Protein AF-A0A1H6KVT1-F1 (afdb_monomer_lite)

Foldseek 3Di:
DDDDDDDDDDDDQAADEPVRVVVLVVDCVQFVWDQPDKDWDWDADPVGIDIDIDTDTDGDDDPDDDFDDQAQLPTSYNVVSVVRPPNVDGRDDPPPPPPPPPDDDD

pLDDT: mean 79.32, std 14.45, range [39.56, 96.31]

Organism: NCBI:txid235205

Secondary structure (DSSP, 8-state):
-------PPPPPPPPB-HHHHHHHTT-HHHHT-EEEEEEEEEEEETTEEEEEEEEEEE----S------SSTT--SBHHHHTT-TTTTSPP---------------

Sequence (106 aa):
MVFFLVSTSAVNAKTFSAGNLANSATSDDCLDYCVDGVCFWLVCGFWGCVVKTTPHINHNLPDFVISSYNEPGKNSFSEAQSLDVMKNIQGGHLTTNSKSKRANSG

Radius of gyration: 25.76 Å; chains: 1; bounding box: 77×47×54 Å

Structure (mmCIF, N/CA/C/O backbone):
data_AF-A0A1H6KVT1-F1
#
_entry.id   AF-A0A1H6KVT1-F1
#
loop_
_atom_site.group_PDB
_atom_site.id
_atom_site.type_symbol
_atom_site.label_atom_id
_atom_site.label_alt_id
_atom_site.label_comp_id
_atom_site.label_asym_id
_atom_site.label_entity_id
_atom_site.label_seq_id
_atom_site.pdbx_PDB_ins_code
_atom_site.Cartn_x
_atom_site.Cartn_y
_atom_site.Cartn_z
_atom_site.occupancy
_atom_site.B_iso_or_equiv
_atom_site.auth_seq_id
_atom_site.auth_comp_id
_atom_site.auth_asym_id
_atom_site.auth_atom_id
_atom_site.pdbx_PDB_model_num
ATOM 1 N N . MET A 1 1 ? -42.297 -24.868 -9.932 1.00 57.97 1 MET A N 1
ATOM 2 C CA . MET A 1 1 ? -41.774 -23.621 -9.333 1.00 57.97 1 MET A CA 1
ATOM 3 C C . MET A 1 1 ? -40.929 -24.006 -8.134 1.00 57.97 1 MET A C 1
ATOM 5 O O . MET A 1 1 ? -41.474 -24.576 -7.200 1.00 57.97 1 MET A O 1
ATOM 9 N N . VAL A 1 2 ? -39.615 -23.788 -8.190 1.00 62.62 2 VAL A N 1
ATOM 10 C CA . VAL A 1 2 ? -38.712 -24.030 -7.054 1.00 62.62 2 VAL A CA 1
ATOM 11 C C . VAL A 1 2 ? -38.540 -22.695 -6.335 1.00 62.62 2 VAL A C 1
ATOM 13 O O . VAL A 1 2 ? -38.003 -21.757 -6.917 1.00 62.62 2 VAL A O 1
ATOM 16 N N . PHE A 1 3 ? -39.058 -22.585 -5.113 1.00 66.31 3 PHE A N 1
ATOM 17 C CA . PHE A 1 3 ? -38.834 -21.423 -4.254 1.00 66.31 3 PHE A CA 1
ATOM 18 C C . PHE A 1 3 ? -37.540 -21.646 -3.465 1.00 66.31 3 PHE A C 1
ATOM 20 O O . PHE A 1 3 ? -37.486 -22.521 -2.604 1.00 66.31 3 PHE A O 1
ATOM 27 N N . PHE A 1 4 ? -36.497 -20.869 -3.764 1.00 70.94 4 PHE A N 1
ATOM 28 C CA . PHE A 1 4 ? -35.300 -20.801 -2.927 1.00 70.94 4 PHE A CA 1
ATOM 29 C C . PHE A 1 4 ? -35.582 -19.882 -1.734 1.00 70.94 4 PHE A C 1
ATOM 31 O O . PHE A 1 4 ? -35.845 -18.693 -1.907 1.00 70.94 4 PHE A O 1
ATOM 38 N N . LEU A 1 5 ? -35.549 -20.438 -0.522 1.00 76.00 5 LEU A N 1
ATOM 39 C CA . LEU A 1 5 ? -35.598 -19.666 0.718 1.00 76.00 5 LEU A CA 1
ATOM 40 C C . LEU A 1 5 ? -34.192 -19.121 1.003 1.00 76.00 5 LEU A C 1
ATOM 42 O O . LEU A 1 5 ? -33.273 -19.891 1.276 1.00 76.00 5 LEU A O 1
ATOM 46 N N . VAL A 1 6 ? -34.021 -17.801 0.922 1.00 76.75 6 VAL A N 1
ATOM 47 C CA . VAL A 1 6 ? -32.780 -17.120 1.317 1.00 76.75 6 VAL A CA 1
ATOM 48 C C . VAL A 1 6 ? -32.875 -16.762 2.799 1.00 76.75 6 VAL A C 1
ATOM 50 O O . VAL A 1 6 ? -33.673 -15.913 3.188 1.00 76.75 6 VAL A O 1
ATOM 53 N N . SER A 1 7 ? -32.055 -17.411 3.624 1.00 76.62 7 SER A N 1
ATOM 54 C CA . SER A 1 7 ? -31.880 -17.065 5.037 1.00 76.62 7 SER A CA 1
ATOM 55 C C . SER A 1 7 ? -30.796 -15.996 5.169 1.00 76.62 7 SER A C 1
ATOM 57 O O . SER A 1 7 ? -29.635 -16.255 4.862 1.00 76.62 7 SER A O 1
ATOM 59 N N . THR A 1 8 ? -31.149 -14.797 5.634 1.00 75.19 8 THR A N 1
ATOM 60 C CA . THR A 1 8 ? -30.181 -13.725 5.914 1.00 75.19 8 THR A CA 1
ATOM 61 C C . THR A 1 8 ? -29.780 -13.746 7.389 1.00 75.19 8 THR A C 1
ATOM 63 O O . THR A 1 8 ? -30.621 -13.524 8.260 1.00 75.19 8 THR A O 1
ATOM 66 N N . SER A 1 9 ? -28.503 -13.987 7.685 1.00 76.00 9 SER A N 1
ATOM 67 C CA . SER A 1 9 ? -27.936 -13.834 9.031 1.00 76.00 9 SER A CA 1
ATOM 68 C C . SER A 1 9 ? -27.361 -12.432 9.229 1.00 76.00 9 SER A C 1
ATOM 70 O O . SER A 1 9 ? -26.746 -11.879 8.318 1.00 76.00 9 SER A O 1
ATOM 72 N N . ALA A 1 10 ? -27.507 -11.874 10.431 1.00 72.19 10 ALA A N 1
ATOM 73 C CA . ALA A 1 10 ? -26.854 -10.619 10.786 1.00 72.19 10 ALA A CA 1
ATOM 74 C C . ALA A 1 10 ? -25.327 -10.808 10.837 1.00 72.19 10 ALA A C 1
ATOM 76 O O . ALA A 1 10 ? -24.825 -11.651 11.581 1.00 72.19 10 ALA A O 1
ATOM 77 N N . VAL A 1 11 ? -24.591 -10.015 10.059 1.00 72.56 11 VAL A N 1
ATOM 78 C CA . VAL A 1 11 ? -23.127 -9.936 10.128 1.00 72.56 11 VAL A CA 1
ATOM 79 C C . VAL A 1 11 ? -22.727 -8.860 11.132 1.00 72.56 11 VAL A C 1
ATOM 81 O O . VAL A 1 11 ? -23.172 -7.719 11.042 1.00 72.56 11 VAL A O 1
ATOM 84 N N . ASN A 1 12 ? -21.897 -9.226 12.108 1.00 69.06 12 ASN A N 1
ATOM 85 C CA . ASN A 1 12 ? -21.269 -8.264 13.009 1.00 69.06 12 ASN A CA 1
ATOM 86 C C . ASN A 1 12 ? -19.887 -7.900 12.474 1.00 69.06 12 ASN A C 1
ATOM 88 O O . ASN A 1 12 ? -19.101 -8.778 12.117 1.00 69.06 12 ASN A O 1
ATOM 92 N N . ALA A 1 13 ? -19.577 -6.607 12.455 1.00 72.81 13 ALA A N 1
ATOM 93 C CA . ALA A 1 13 ? -18.244 -6.147 12.112 1.00 72.81 13 ALA A CA 1
ATOM 94 C C . ALA A 1 13 ? -17.270 -6.501 13.248 1.00 72.81 13 ALA A C 1
ATOM 96 O O . ALA A 1 13 ? -17.457 -6.099 14.398 1.00 72.81 13 ALA A O 1
ATOM 97 N N . LYS A 1 14 ? -16.228 -7.272 12.928 1.00 82.00 14 LYS A N 1
ATOM 98 C CA . LYS A 1 14 ? -15.158 -7.612 13.872 1.00 82.00 14 LYS A CA 1
ATOM 99 C C . LYS A 1 14 ? -14.248 -6.400 14.071 1.00 82.00 14 LYS A C 1
ATOM 101 O O . LYS A 1 14 ? -13.916 -5.714 13.107 1.00 82.00 14 LYS A O 1
ATOM 106 N N . THR A 1 15 ? -13.822 -6.149 15.308 1.00 88.81 15 THR A N 1
ATOM 107 C CA . THR A 1 15 ? -12.852 -5.085 15.590 1.00 88.81 15 THR A CA 1
ATOM 108 C C . THR A 1 15 ? -11.492 -5.409 14.959 1.00 88.81 15 THR A C 1
ATOM 110 O O . THR A 1 15 ? -11.004 -6.536 15.081 1.00 88.81 15 THR A O 1
ATOM 113 N N . PHE A 1 16 ? -10.873 -4.430 14.301 1.00 90.38 16 PHE A N 1
ATOM 114 C CA . PHE A 1 16 ? -9.564 -4.524 13.660 1.00 90.38 16 PHE A CA 1
ATOM 115 C C . PHE A 1 16 ? -8.691 -3.305 13.992 1.00 90.38 16 PHE A C 1
ATOM 117 O O . PHE A 1 16 ? -9.206 -2.249 14.349 1.00 90.38 16 PHE A O 1
ATOM 124 N N . SER A 1 17 ? -7.374 -3.476 13.874 1.00 92.06 17 SER A N 1
ATOM 125 C CA . SER A 1 17 ? -6.358 -2.446 14.127 1.00 92.06 17 SER A CA 1
ATOM 126 C C . SER A 1 17 ? -5.653 -2.038 12.834 1.00 92.06 17 SER A C 1
ATOM 128 O O . SER A 1 17 ? -5.675 -2.787 11.852 1.00 92.06 17 SER A O 1
ATOM 130 N N . ALA A 1 18 ? -4.963 -0.896 12.852 1.00 89.62 18 ALA A N 1
ATOM 131 C CA . ALA A 1 18 ? -4.036 -0.480 11.805 1.00 89.62 18 ALA A CA 1
ATOM 132 C C . ALA A 1 18 ? -3.001 -1.571 11.487 1.00 89.62 18 ALA A C 1
ATOM 134 O O . ALA A 1 18 ? -2.699 -1.796 10.320 1.00 89.62 18 ALA A O 1
ATOM 135 N N . GLY A 1 19 ? -2.524 -2.309 12.498 1.00 92.12 19 GLY A N 1
ATOM 136 C CA . GLY A 1 19 ? -1.612 -3.438 12.291 1.00 92.12 19 GLY A CA 1
ATOM 137 C C . GLY A 1 19 ? -2.258 -4.586 11.510 1.00 92.12 19 GLY A C 1
ATOM 138 O O . GLY A 1 19 ? -1.656 -5.121 10.584 1.00 92.12 19 GLY A O 1
ATOM 139 N N . ASN A 1 20 ? -3.516 -4.925 11.816 1.00 89.62 20 ASN A N 1
ATOM 140 C CA . ASN A 1 20 ? -4.257 -5.948 11.067 1.00 89.62 20 ASN A CA 1
ATOM 141 C C . ASN A 1 20 ? -4.492 -5.517 9.613 1.00 89.62 20 ASN A C 1
ATOM 143 O O . ASN A 1 20 ? -4.407 -6.347 8.710 1.00 89.62 20 ASN A O 1
ATOM 147 N N . LEU A 1 21 ? -4.769 -4.229 9.388 1.00 87.12 21 LEU A N 1
ATOM 148 C CA . LEU A 1 21 ? -4.960 -3.668 8.053 1.00 87.12 21 LEU A CA 1
ATOM 149 C C . LEU A 1 21 ? -3.654 -3.666 7.247 1.00 87.12 21 LEU A C 1
ATOM 151 O O . LEU A 1 21 ? -3.648 -4.132 6.114 1.00 87.12 21 LEU A O 1
ATOM 155 N N . ALA A 1 22 ? -2.544 -3.228 7.847 1.00 88.31 22 ALA A N 1
ATOM 156 C CA . ALA A 1 22 ? -1.226 -3.251 7.214 1.00 88.31 22 ALA A CA 1
ATOM 157 C C . ALA A 1 22 ? -0.797 -4.676 6.835 1.00 88.31 22 ALA A C 1
ATOM 159 O O . ALA A 1 22 ? -0.300 -4.898 5.737 1.00 88.31 22 ALA A O 1
ATOM 160 N N . ASN A 1 23 ? -1.064 -5.653 7.706 1.00 89.25 23 ASN A N 1
ATOM 161 C CA . ASN A 1 23 ? -0.816 -7.064 7.411 1.00 89.25 23 ASN A CA 1
ATOM 162 C C . ASN A 1 23 ? -1.746 -7.612 6.319 1.00 89.25 23 ASN A C 1
ATOM 164 O O . ASN A 1 23 ? -1.361 -8.510 5.583 1.00 89.25 23 ASN A O 1
ATOM 168 N N . SER A 1 24 ? -2.976 -7.104 6.207 1.00 84.94 24 SER A N 1
ATOM 169 C CA . SER A 1 24 ? -3.894 -7.518 5.135 1.00 84.94 24 SER A CA 1
ATOM 170 C C . SER A 1 24 ? -3.468 -6.941 3.784 1.00 84.94 24 SER A C 1
ATOM 172 O O . SER A 1 24 ? -3.636 -7.591 2.759 1.00 84.94 24 SER A O 1
ATOM 174 N N . ALA A 1 25 ? -2.839 -5.763 3.785 1.00 83.00 25 ALA A N 1
ATOM 175 C CA . ALA A 1 25 ? -2.314 -5.112 2.590 1.00 83.00 25 ALA A CA 1
ATOM 176 C C . ALA A 1 25 ? -1.085 -5.810 1.979 1.00 83.00 25 ALA A C 1
ATOM 178 O O . ALA A 1 25 ? -0.643 -5.401 0.913 1.00 83.00 25 ALA A O 1
ATOM 179 N N . THR A 1 26 ? -0.520 -6.840 2.619 1.00 84.44 26 THR A N 1
ATOM 180 C CA . THR A 1 26 ? 0.533 -7.679 2.019 1.00 84.44 26 THR A CA 1
ATOM 181 C C . THR A 1 26 ? -0.015 -8.953 1.375 1.00 84.44 26 THR A C 1
ATOM 183 O O . THR A 1 26 ? 0.756 -9.735 0.826 1.00 84.44 26 THR A O 1
ATOM 186 N N . SER A 1 27 ? -1.327 -9.191 1.460 1.00 85.12 27 SER A N 1
ATOM 187 C CA . SER A 1 27 ? -1.976 -10.341 0.837 1.00 85.12 27 SER A CA 1
ATOM 188 C C . SER A 1 27 ? -2.299 -10.048 -0.627 1.00 85.12 27 SER A C 1
ATOM 190 O O . SER A 1 27 ? -2.983 -9.066 -0.925 1.00 85.12 27 SER A O 1
ATOM 192 N N . ASP A 1 28 ? -1.861 -10.934 -1.524 1.00 80.50 28 ASP A N 1
ATOM 193 C CA . ASP A 1 28 ? -2.129 -10.832 -2.966 1.00 80.50 28 ASP A CA 1
ATOM 194 C C . ASP A 1 28 ? -3.638 -10.825 -3.276 1.00 80.50 28 ASP A C 1
ATOM 196 O O . ASP A 1 28 ? -4.086 -10.076 -4.144 1.00 80.50 28 ASP A O 1
ATOM 200 N N . ASP A 1 29 ? -4.435 -11.571 -2.500 1.00 80.44 29 ASP A N 1
ATOM 201 C CA . ASP A 1 29 ? -5.899 -11.612 -2.623 1.00 80.44 29 ASP A CA 1
ATOM 202 C C . ASP A 1 29 ? -6.567 -10.265 -2.283 1.00 80.44 29 ASP A C 1
ATOM 204 O O . ASP A 1 29 ? -7.665 -9.978 -2.753 1.00 80.44 29 ASP A O 1
ATOM 208 N N . CYS A 1 30 ? -5.938 -9.431 -1.445 1.00 77.88 30 CYS A N 1
ATOM 209 C CA . CYS A 1 30 ? -6.488 -8.133 -1.044 1.00 77.88 30 CYS A CA 1
ATOM 210 C C . CYS A 1 30 ? -6.147 -7.021 -2.041 1.00 77.88 30 CYS A C 1
ATOM 212 O O . CYS A 1 30 ? -6.937 -6.095 -2.223 1.00 77.88 30 CYS A O 1
ATOM 214 N N . LEU A 1 31 ? -4.954 -7.079 -2.634 1.00 79.31 31 LEU A N 1
ATOM 215 C CA . LEU A 1 31 ? -4.453 -6.061 -3.559 1.00 79.31 31 LEU A CA 1
ATOM 216 C C . LEU A 1 31 ? -5.051 -6.203 -4.964 1.00 79.31 31 LEU A C 1
ATOM 218 O O . LEU A 1 31 ? -5.054 -5.219 -5.707 1.00 79.31 31 LEU A O 1
ATOM 222 N N . ASP A 1 32 ? -5.564 -7.399 -5.288 1.00 80.44 32 ASP A N 1
ATOM 223 C CA . ASP A 1 32 ? -6.166 -7.763 -6.577 1.00 80.44 32 ASP A CA 1
ATOM 224 C C . ASP A 1 32 ? -5.302 -7.282 -7.749 1.00 80.44 32 ASP A C 1
ATOM 226 O O . ASP A 1 32 ? -5.723 -6.513 -8.617 1.00 80.44 32 ASP A O 1
ATOM 230 N N . TYR A 1 33 ? -4.022 -7.664 -7.705 1.00 82.75 33 TYR A N 1
ATOM 231 C CA . TYR A 1 33 ? -3.037 -7.175 -8.655 1.00 82.75 33 TYR A CA 1
ATOM 232 C C . TYR A 1 33 ? -3.396 -7.589 -10.080 1.00 82.75 33 TYR A C 1
ATOM 234 O O . TYR A 1 33 ? -3.244 -8.743 -10.483 1.00 82.75 33 TYR A O 1
ATOM 242 N N . CYS A 1 34 ? -3.803 -6.599 -10.869 1.00 82.75 34 CYS A N 1
ATOM 243 C CA . CYS A 1 34 ? -4.097 -6.761 -12.280 1.00 82.75 34 CYS A CA 1
ATOM 244 C C . CYS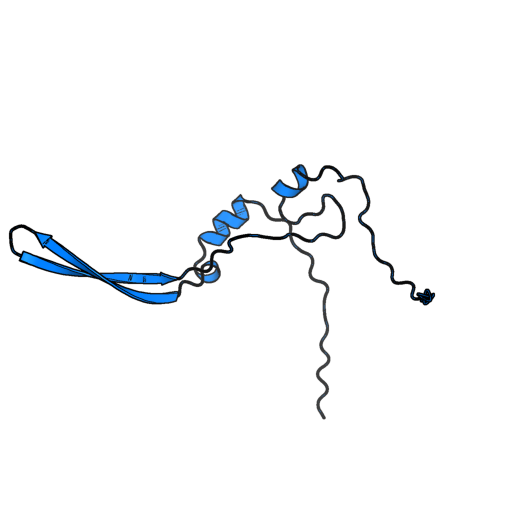 A 1 34 ? -2.986 -6.128 -13.114 1.00 82.75 34 CYS A C 1
ATOM 246 O O . CYS A 1 34 ? -2.675 -4.944 -12.971 1.00 82.75 34 CYS A O 1
ATOM 248 N N . VAL A 1 35 ? -2.409 -6.914 -14.024 1.00 89.31 35 VAL A N 1
ATOM 249 C CA . VAL A 1 35 ? -1.532 -6.372 -15.065 1.00 89.31 35 VAL A CA 1
ATOM 250 C C . VAL A 1 35 ? -2.426 -5.756 -16.136 1.00 89.31 35 VAL A C 1
ATOM 252 O O . VAL A 1 35 ? -3.008 -6.464 -16.955 1.00 89.31 35 VAL A O 1
ATOM 255 N N . ASP A 1 36 ? -2.567 -4.437 -16.101 1.00 91.88 36 ASP A N 1
ATOM 256 C CA . ASP A 1 36 ? -3.408 -3.667 -17.022 1.00 91.88 36 ASP A CA 1
ATOM 257 C C . ASP A 1 36 ? -2.627 -3.169 -18.252 1.00 91.88 36 ASP A C 1
ATOM 259 O O . ASP A 1 36 ? -3.221 -2.735 -19.241 1.00 91.88 36 ASP A O 1
ATOM 263 N N . GLY A 1 37 ? -1.295 -3.273 -18.227 1.00 93.00 37 GLY A N 1
ATOM 264 C CA . GLY A 1 37 ? -0.447 -2.836 -19.324 1.00 93.00 37 GLY A CA 1
ATOM 265 C C . GLY A 1 37 ? 1.031 -3.173 -19.161 1.00 93.00 37 GLY A C 1
ATOM 266 O O . GLY A 1 37 ? 1.464 -3.882 -18.251 1.00 93.00 37 GLY A O 1
ATOM 267 N N . VAL A 1 38 ? 1.829 -2.644 -20.086 1.00 95.12 38 VAL A N 1
ATOM 268 C CA . VAL A 1 38 ? 3.288 -2.767 -20.085 1.00 95.12 38 VAL A CA 1
ATOM 269 C C . VAL A 1 38 ? 3.923 -1.412 -20.365 1.00 95.12 38 VAL A C 1
ATOM 271 O O . VAL A 1 38 ? 3.490 -0.678 -21.253 1.00 95.12 38 VAL A O 1
ATOM 274 N N . CYS A 1 39 ? 4.977 -1.094 -19.624 1.00 94.56 39 CYS A N 1
ATOM 275 C CA . CYS A 1 39 ? 5.786 0.095 -19.841 1.00 94.56 39 CYS A CA 1
ATOM 276 C C . CYS A 1 39 ? 7.073 -0.301 -20.563 1.00 94.56 39 CYS A C 1
ATOM 278 O O . CYS A 1 39 ? 7.757 -1.245 -20.156 1.00 94.56 39 CYS A O 1
ATOM 280 N N . PHE A 1 40 ? 7.425 0.440 -21.611 1.00 96.06 40 PHE A N 1
ATOM 281 C CA . PHE A 1 40 ? 8.691 0.279 -22.319 1.00 96.06 40 PHE A CA 1
ATOM 282 C C . PHE A 1 40 ? 9.635 1.418 -21.949 1.00 96.06 40 PHE A C 1
ATOM 284 O O . PHE A 1 40 ? 9.339 2.591 -22.169 1.00 96.06 40 PHE A O 1
ATOM 291 N N . TRP A 1 41 ? 10.795 1.059 -21.419 1.00 95.38 41 TRP A N 1
ATOM 292 C CA . TRP A 1 41 ? 11.864 1.977 -21.059 1.00 95.38 41 TRP A CA 1
ATOM 293 C C . TRP A 1 41 ? 13.016 1.799 -22.035 1.00 95.38 41 TRP A C 1
ATOM 295 O O . TRP A 1 41 ? 13.515 0.689 -22.204 1.00 95.38 41 TRP A O 1
ATOM 305 N N . LEU A 1 42 ? 13.484 2.878 -22.653 1.00 95.94 42 LEU A N 1
ATOM 306 C CA . LEU A 1 42 ? 14.710 2.840 -23.443 1.00 95.94 42 LEU A CA 1
ATOM 307 C C . LEU A 1 42 ? 15.887 3.224 -22.543 1.00 95.94 42 LEU A C 1
ATOM 309 O O . LEU A 1 42 ? 15.989 4.364 -22.097 1.00 95.94 42 LEU A O 1
ATOM 313 N N . VAL A 1 43 ? 16.772 2.271 -22.266 1.00 94.94 43 VAL A N 1
ATOM 314 C CA . VAL A 1 43 ? 17.959 2.485 -21.432 1.00 94.94 43 VAL A CA 1
ATOM 315 C C . VAL A 1 43 ? 19.190 2.480 -22.328 1.00 94.94 43 VAL A C 1
ATOM 317 O O . VAL A 1 43 ? 19.544 1.448 -22.894 1.00 94.94 43 VAL A O 1
ATOM 320 N N . CYS A 1 44 ? 19.848 3.629 -22.460 1.00 94.38 44 CYS A N 1
ATOM 321 C CA . CYS A 1 44 ? 21.044 3.784 -23.285 1.00 94.38 44 CYS A CA 1
ATOM 322 C C . CYS A 1 44 ? 22.314 3.784 -22.432 1.00 94.38 44 CYS A C 1
ATOM 324 O O . CYS A 1 44 ? 22.415 4.515 -21.449 1.00 94.38 44 CYS A O 1
ATOM 326 N N . GLY A 1 45 ? 23.286 2.963 -22.824 1.00 93.38 45 GLY A N 1
ATOM 327 C CA . GLY A 1 45 ? 24.651 2.985 -22.310 1.00 93.38 45 GLY A CA 1
ATOM 328 C C . GLY A 1 45 ? 25.645 3.384 -23.399 1.00 93.38 45 GLY A C 1
ATOM 329 O O . GLY A 1 45 ? 25.274 3.652 -24.540 1.00 93.38 45 GLY A O 1
ATOM 330 N N . PHE A 1 46 ? 26.933 3.374 -23.061 1.00 91.50 46 PHE A N 1
ATOM 331 C CA . PHE A 1 46 ? 28.009 3.760 -23.983 1.00 91.50 46 PHE A CA 1
ATOM 332 C C . PHE A 1 46 ? 28.085 2.887 -25.253 1.00 91.50 46 PHE A C 1
ATOM 334 O O . PHE A 1 46 ? 28.534 3.346 -26.297 1.00 91.50 46 PHE A O 1
ATOM 341 N N . TRP A 1 47 ? 27.613 1.640 -25.177 1.00 92.88 47 TRP A N 1
ATOM 342 C CA . TRP A 1 47 ? 27.680 0.651 -26.262 1.00 92.88 47 TRP A CA 1
ATOM 343 C C . TRP A 1 47 ? 26.370 0.488 -27.047 1.00 92.88 47 TRP A C 1
ATOM 345 O O . TRP A 1 47 ? 26.286 -0.369 -27.922 1.00 92.88 47 TRP A O 1
ATOM 355 N N . GLY A 1 48 ? 25.342 1.284 -26.741 1.00 92.00 48 GLY A N 1
ATOM 356 C CA . GLY A 1 48 ? 24.035 1.212 -27.394 1.00 92.00 48 GLY A CA 1
ATOM 357 C C . GLY A 1 48 ? 22.866 1.250 -26.413 1.00 92.00 48 GLY A C 1
ATOM 358 O O . GLY A 1 48 ? 23.043 1.369 -25.199 1.00 92.00 48 GLY A O 1
ATOM 359 N N . CYS A 1 49 ? 21.654 1.157 -26.958 1.00 95.38 49 CYS A N 1
ATOM 360 C CA . CYS A 1 49 ? 20.411 1.217 -26.195 1.00 95.38 49 CYS A CA 1
ATOM 361 C C . CYS A 1 49 ? 19.718 -0.141 -26.134 1.00 95.38 49 CYS A C 1
ATOM 363 O O . CYS A 1 49 ? 19.698 -0.888 -27.110 1.00 95.38 49 CYS A O 1
ATOM 365 N N . VAL A 1 50 ? 19.105 -0.429 -24.989 1.00 94.38 50 VAL A N 1
ATOM 366 C CA . VAL A 1 50 ? 18.282 -1.616 -24.762 1.00 94.38 50 VAL A CA 1
ATOM 367 C C . VAL A 1 50 ? 16.887 -1.196 -24.318 1.00 94.38 50 VAL A C 1
ATOM 369 O O . VAL A 1 50 ? 16.732 -0.284 -23.505 1.00 94.38 50 VAL A O 1
ATOM 372 N N . VAL A 1 51 ? 15.861 -1.861 -24.847 1.00 96.31 51 VAL A N 1
ATOM 373 C CA . VAL A 1 51 ? 14.484 -1.685 -24.376 1.00 96.31 51 VAL A CA 1
ATOM 374 C C . VAL A 1 51 ? 14.262 -2.615 -23.187 1.00 96.31 51 VAL A C 1
ATOM 376 O O . VAL A 1 51 ? 14.468 -3.823 -23.293 1.00 96.31 51 VAL A O 1
ATOM 379 N N . LYS A 1 52 ? 13.850 -2.055 -22.050 1.00 95.19 52 LYS A N 1
ATOM 380 C CA . LYS A 1 52 ? 13.398 -2.795 -20.873 1.00 95.19 52 LYS A CA 1
ATOM 381 C C . LYS A 1 52 ? 11.887 -2.695 -20.761 1.00 95.19 52 LYS A C 1
ATOM 383 O O . LYS A 1 52 ? 11.340 -1.598 -20.762 1.00 95.19 52 LYS A O 1
ATOM 388 N N . THR A 1 53 ? 11.234 -3.836 -20.614 1.00 95.62 53 THR A N 1
ATOM 389 C CA . THR A 1 53 ? 9.787 -3.906 -20.416 1.00 95.62 53 THR A CA 1
ATOM 390 C C . THR A 1 53 ? 9.497 -4.160 -18.945 1.00 95.62 53 THR A C 1
ATOM 392 O O . THR A 1 53 ? 10.068 -5.082 -18.362 1.00 95.62 53 THR A O 1
ATOM 395 N N . THR A 1 54 ? 8.620 -3.363 -18.342 1.00 94.44 54 THR A N 1
ATOM 396 C CA . THR A 1 54 ? 8.111 -3.600 -16.984 1.00 94.44 54 THR A CA 1
ATOM 397 C C . THR A 1 54 ? 6.592 -3.746 -17.018 1.00 94.44 54 THR A C 1
ATOM 399 O O . THR A 1 54 ? 5.947 -3.028 -17.785 1.00 94.44 54 THR A O 1
ATOM 402 N N . PRO A 1 55 ? 5.997 -4.637 -16.208 1.00 93.06 55 PRO A N 1
ATOM 403 C CA . PRO A 1 55 ? 4.546 -4.692 -16.080 1.00 93.06 55 PRO A CA 1
ATOM 404 C C . PRO A 1 55 ? 4.035 -3.396 -15.441 1.00 93.06 55 PRO A C 1
ATOM 406 O O . PRO A 1 55 ? 4.644 -2.885 -14.499 1.00 93.06 55 PRO A O 1
ATOM 409 N N . HIS A 1 56 ? 2.935 -2.866 -15.967 1.00 91.62 56 HIS A N 1
ATOM 410 C CA . HIS A 1 56 ? 2.135 -1.869 -15.270 1.00 91.62 56 HIS A CA 1
ATOM 411 C C . HIS A 1 56 ? 1.124 -2.626 -14.410 1.00 91.62 56 HIS A C 1
ATOM 413 O O . HIS A 1 56 ? 0.496 -3.578 -14.877 1.00 91.62 56 HIS A O 1
ATOM 419 N N . ILE A 1 57 ? 1.080 -2.281 -13.126 1.00 90.50 57 ILE A N 1
ATOM 420 C CA . ILE A 1 57 ? 0.276 -2.982 -12.132 1.00 90.50 57 ILE A CA 1
ATOM 421 C C . ILE A 1 57 ? -0.745 -1.981 -11.622 1.00 90.50 57 ILE A C 1
ATOM 423 O O . ILE A 1 57 ? -0.370 -0.980 -11.009 1.00 90.50 57 ILE A O 1
ATOM 427 N N . ASN A 1 58 ? -2.019 -2.275 -11.852 1.00 85.44 58 ASN A N 1
ATOM 428 C CA . ASN A 1 58 ? -3.097 -1.572 -11.185 1.00 85.44 58 ASN A CA 1
ATOM 429 C C . ASN A 1 58 ? -3.379 -2.259 -9.843 1.00 85.44 58 ASN A C 1
ATOM 431 O O . ASN A 1 58 ? -3.451 -3.488 -9.770 1.00 85.44 58 ASN A O 1
ATOM 435 N N . HIS A 1 59 ? -3.530 -1.461 -8.789 1.00 84.56 59 HIS A N 1
ATOM 436 C CA . HIS A 1 59 ? -3.928 -1.933 -7.468 1.00 84.56 59 HIS A CA 1
ATOM 437 C C . HIS A 1 59 ? -5.114 -1.103 -6.973 1.00 84.56 59 HIS A C 1
ATOM 439 O O . HIS A 1 59 ? -5.124 0.126 -7.080 1.00 84.56 59 HIS A O 1
ATOM 445 N N . ASN A 1 60 ? -6.115 -1.749 -6.385 1.00 78.06 60 ASN A N 1
ATOM 446 C CA . ASN A 1 60 ? -7.279 -1.039 -5.861 1.00 78.06 60 ASN A CA 1
ATOM 447 C C . ASN A 1 60 ? -7.000 -0.549 -4.436 1.00 78.06 60 ASN A C 1
ATOM 449 O O . ASN A 1 60 ? -7.281 -1.241 -3.459 1.00 78.06 60 ASN A O 1
ATOM 453 N N . LEU A 1 61 ? -6.446 0.662 -4.316 1.00 79.81 61 LEU A N 1
ATOM 454 C CA . LEU A 1 61 ? -6.327 1.352 -3.032 1.00 79.81 61 LEU A CA 1
ATOM 455 C C . LEU A 1 61 ? -7.483 2.354 -2.874 1.00 79.81 61 LEU A C 1
ATOM 457 O O . LEU A 1 61 ? -7.662 3.205 -3.742 1.00 79.81 61 LEU A O 1
ATOM 461 N N . PRO A 1 62 ? -8.274 2.284 -1.791 1.00 79.62 62 PRO A N 1
ATOM 462 C CA . PRO A 1 62 ? -9.327 3.261 -1.548 1.00 79.62 62 PRO A CA 1
ATOM 463 C C . PRO A 1 62 ? -8.739 4.601 -1.079 1.00 79.62 62 PRO A C 1
ATOM 465 O O . PRO A 1 62 ? -7.940 4.635 -0.145 1.00 79.62 62 PRO A O 1
ATOM 468 N N . ASP A 1 63 ? -9.195 5.712 -1.664 1.00 86.06 63 ASP A N 1
ATOM 469 C CA . ASP A 1 63 ? -8.774 7.069 -1.267 1.00 86.06 63 ASP A CA 1
ATOM 470 C C . ASP A 1 63 ? -9.352 7.511 0.089 1.00 86.06 63 ASP A C 1
ATOM 472 O O . ASP A 1 63 ? -8.810 8.392 0.758 1.00 86.06 63 ASP A O 1
ATOM 476 N N . PHE A 1 64 ? -10.470 6.916 0.513 1.00 86.81 64 PHE A N 1
ATOM 477 C CA . PHE A 1 64 ? -11.084 7.188 1.808 1.00 86.81 64 PHE A CA 1
ATOM 478 C C . PHE A 1 64 ? -11.853 5.974 2.333 1.00 86.81 64 PHE A C 1
ATOM 480 O O . PHE A 1 64 ? -12.340 5.134 1.577 1.00 86.81 64 PHE A O 1
ATOM 487 N N . VAL A 1 65 ? -12.020 5.917 3.655 1.00 85.19 65 VAL A N 1
ATOM 488 C CA . VAL A 1 65 ? -12.826 4.901 4.338 1.00 85.19 65 VAL A CA 1
ATOM 489 C C . VAL A 1 65 ? -13.844 5.608 5.227 1.00 85.19 65 VAL A C 1
ATOM 491 O O . VAL A 1 65 ? -13.478 6.423 6.071 1.00 85.19 65 VAL A O 1
ATOM 494 N N . ILE A 1 66 ? -15.128 5.295 5.045 1.00 87.69 66 ILE A N 1
ATOM 495 C CA . ILE A 1 66 ? -16.214 5.776 5.910 1.00 87.69 66 ILE A CA 1
ATOM 496 C C . ILE A 1 66 ? -16.614 4.642 6.847 1.00 87.69 66 ILE A C 1
ATOM 498 O O . ILE A 1 66 ? -16.828 3.513 6.411 1.00 87.69 66 ILE A O 1
ATOM 502 N N . SER A 1 67 ? -16.755 4.949 8.135 1.00 84.69 67 SER A N 1
ATOM 503 C CA . SER A 1 67 ? -17.249 3.997 9.125 1.00 84.69 67 SER A CA 1
ATOM 504 C C . SER A 1 67 ? -18.595 4.453 9.677 1.00 84.69 67 SER A C 1
ATOM 506 O O . SER A 1 67 ? -18.697 5.525 10.270 1.00 84.69 67 SER A O 1
ATOM 508 N N . SER A 1 68 ? -19.621 3.623 9.491 1.00 85.31 68 SER A N 1
ATOM 509 C CA . SER A 1 68 ? -20.942 3.792 10.094 1.00 85.31 68 SER A CA 1
ATOM 510 C C . SER A 1 68 ? -21.124 2.792 11.230 1.00 85.31 68 SER A C 1
ATOM 512 O O . SER A 1 68 ? -20.951 1.589 11.030 1.00 85.31 68 SER A O 1
ATOM 514 N N . TYR A 1 69 ? -21.505 3.272 12.408 1.00 82.25 69 TYR A N 1
ATOM 515 C CA . TYR A 1 69 ? -21.736 2.442 13.585 1.00 82.25 69 TYR A CA 1
ATOM 516 C C . TYR A 1 69 ? -22.941 2.969 14.367 1.00 82.25 69 TYR A C 1
ATOM 518 O O . TYR A 1 69 ? -23.202 4.169 14.394 1.00 82.25 69 TYR A O 1
ATOM 526 N N . ASN A 1 70 ? -23.694 2.052 14.978 1.00 81.12 70 ASN A N 1
ATOM 527 C CA . ASN A 1 70 ? -24.957 2.383 15.644 1.00 81.12 70 ASN A CA 1
ATOM 528 C C . ASN A 1 70 ? -24.757 3.099 16.977 1.00 81.12 70 ASN A C 1
ATOM 530 O O . ASN A 1 70 ? -25.616 3.869 17.379 1.00 81.12 70 ASN A O 1
ATOM 534 N N . GLU A 1 71 ? -23.651 2.826 17.664 1.00 81.06 71 GLU A N 1
ATOM 535 C CA . GLU A 1 71 ? -23.369 3.329 19.004 1.00 81.06 71 GLU A CA 1
ATOM 536 C C . GLU A 1 71 ? -22.007 4.029 19.024 1.00 81.06 71 GLU A C 1
ATOM 538 O O . GLU A 1 71 ? -21.018 3.430 18.586 1.00 81.06 71 GLU A O 1
ATOM 543 N N . PRO A 1 72 ? -21.923 5.256 19.563 1.00 81.12 72 PRO A N 1
ATOM 544 C CA . PRO A 1 72 ? -20.663 5.905 19.895 1.00 81.12 72 PRO A CA 1
ATOM 545 C C . PRO A 1 72 ? -19.677 4.943 20.572 1.00 81.12 72 PRO A C 1
ATOM 547 O O . PRO A 1 72 ? -20.028 4.149 21.445 1.00 81.12 72 PRO A O 1
ATOM 550 N N . GLY A 1 73 ? -18.436 4.954 20.094 1.00 81.12 73 GLY A N 1
ATOM 551 C CA . GLY A 1 73 ? -17.347 4.149 20.633 1.00 81.12 73 GLY A CA 1
ATOM 552 C C . GLY A 1 73 ? -17.346 2.698 20.157 1.00 81.12 73 GLY A C 1
ATOM 553 O O . GLY A 1 73 ? -16.432 1.953 20.507 1.00 81.12 73 GLY A O 1
ATOM 554 N N . LYS A 1 74 ? -18.320 2.286 19.333 1.00 85.44 74 LYS A N 1
ATOM 555 C CA . LYS A 1 74 ? -18.378 0.955 18.701 1.00 85.44 74 LYS A CA 1
ATOM 556 C C . LYS A 1 74 ? -17.836 0.941 17.271 1.00 85.44 74 LYS A C 1
ATOM 558 O O . LYS A 1 74 ? -18.228 0.095 16.470 1.00 85.44 74 LYS A O 1
ATOM 563 N N . ASN A 1 75 ? -16.926 1.855 16.938 1.00 88.19 75 ASN A N 1
ATOM 564 C CA . ASN A 1 75 ? -16.218 1.807 15.663 1.00 88.19 75 ASN A CA 1
ATOM 565 C C . ASN A 1 75 ? -15.451 0.479 15.528 1.00 88.19 75 ASN A C 1
ATOM 567 O O . ASN A 1 75 ? -14.805 0.038 16.476 1.00 88.19 75 ASN A O 1
ATOM 571 N N . SER A 1 76 ? -15.498 -0.178 14.370 1.00 89.19 76 SER A N 1
ATOM 572 C CA . SER A 1 76 ? -14.762 -1.435 14.169 1.00 89.19 76 SER A CA 1
ATOM 573 C C . SER A 1 76 ? -13.245 -1.235 14.105 1.00 89.19 76 SER A C 1
ATOM 575 O O . SER A 1 76 ? -12.507 -2.164 14.400 1.00 89.19 76 SER A O 1
ATOM 577 N N . PHE A 1 77 ? -12.770 -0.038 13.778 1.00 90.44 77 PHE A N 1
ATOM 578 C CA . PHE A 1 77 ? -11.364 0.335 13.847 1.00 90.44 77 PHE A CA 1
ATOM 579 C C . PHE A 1 77 ? -10.999 0.745 15.277 1.00 90.44 77 PHE A C 1
ATOM 581 O O . PHE A 1 77 ? -11.501 1.747 15.795 1.00 90.44 77 PHE A O 1
ATOM 588 N N . SER A 1 78 ? -10.138 -0.035 15.933 1.00 90.06 78 SER A N 1
ATOM 589 C CA . SER A 1 78 ? -9.814 0.137 17.355 1.00 90.06 78 SER A CA 1
ATOM 590 C C . SER A 1 78 ? -9.256 1.519 17.684 1.00 90.06 78 SER A C 1
ATOM 592 O O . SER A 1 78 ? -9.600 2.107 18.706 1.00 90.06 78 SER A O 1
ATOM 594 N N . GLU A 1 79 ? -8.438 2.069 16.797 1.00 89.06 79 GLU A N 1
ATOM 595 C CA . GLU A 1 79 ? -7.791 3.361 16.958 1.00 89.06 79 GLU A CA 1
ATOM 596 C C . GLU A 1 79 ? -8.793 4.510 16.782 1.00 89.06 79 GLU A C 1
ATOM 598 O O . GLU A 1 79 ? -8.638 5.546 17.414 1.00 89.06 79 GLU A O 1
ATOM 603 N N . ALA A 1 80 ? -9.870 4.329 16.008 1.00 87.56 80 ALA A N 1
ATOM 604 C CA . ALA A 1 80 ? -10.941 5.325 15.930 1.00 87.56 80 ALA A CA 1
ATOM 605 C C . ALA A 1 80 ? -11.842 5.324 17.173 1.00 87.56 80 ALA A C 1
ATOM 607 O O . ALA A 1 80 ? -12.457 6.344 17.473 1.00 87.56 80 ALA A O 1
ATOM 608 N N . GLN A 1 81 ? -11.913 4.223 17.930 1.00 87.88 81 GLN A N 1
ATOM 609 C CA . GLN A 1 81 ? -12.695 4.192 19.173 1.00 87.88 81 GLN A CA 1
ATOM 610 C C . GLN A 1 81 ? -12.142 5.150 20.235 1.00 87.88 81 GLN A C 1
ATOM 612 O O . GLN A 1 81 ? -12.905 5.627 21.072 1.00 87.88 81 GLN A O 1
ATOM 617 N N . SER A 1 82 ? -10.832 5.426 20.229 1.00 82.25 82 SER A N 1
ATOM 618 C CA . SER A 1 82 ? -10.213 6.371 21.169 1.00 82.25 82 SER A CA 1
ATOM 619 C C . SER A 1 82 ? -10.489 7.834 20.809 1.00 82.25 82 SER A C 1
ATOM 621 O O . SER A 1 82 ? -10.428 8.693 21.685 1.00 82.25 82 SER A O 1
ATOM 623 N N . LEU A 1 83 ? -10.827 8.107 19.545 1.00 84.25 83 LEU A N 1
ATOM 624 C CA . LEU A 1 83 ? -11.189 9.436 19.052 1.00 84.25 83 LEU A CA 1
ATOM 625 C C . LEU A 1 83 ? -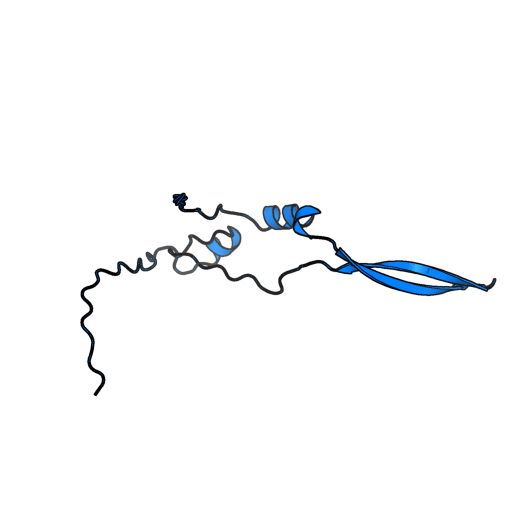12.659 9.779 19.299 1.00 84.25 83 LEU A C 1
ATOM 627 O O . LEU A 1 83 ? -13.054 10.931 19.127 1.00 84.25 83 LEU A O 1
ATOM 631 N N . ASP A 1 84 ? -13.479 8.800 19.681 1.00 83.06 84 ASP A N 1
ATOM 632 C CA . ASP A 1 84 ? -14.883 9.059 19.939 1.00 83.06 84 ASP A CA 1
ATOM 633 C C . ASP A 1 84 ? -15.080 9.832 21.249 1.00 83.06 84 ASP A C 1
ATOM 635 O O . ASP A 1 84 ? -14.919 9.319 22.359 1.00 83.06 84 ASP A O 1
ATOM 639 N N . VAL A 1 85 ? -15.482 11.091 21.095 1.00 79.19 85 VAL A N 1
ATOM 640 C CA . VAL A 1 85 ? -15.717 12.034 22.193 1.00 79.19 85 VAL A CA 1
ATOM 641 C C . VAL A 1 85 ? -17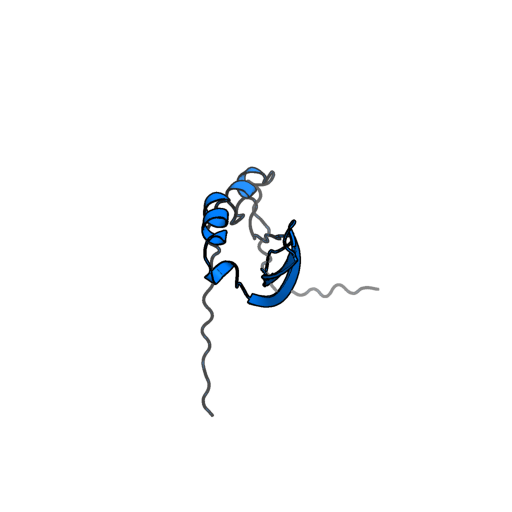.052 11.751 22.902 1.00 79.19 85 VAL A C 1
ATOM 643 O O . VAL A 1 85 ? -17.277 12.226 24.013 1.00 79.19 85 VAL A O 1
ATOM 646 N N . MET A 1 86 ? -17.941 10.951 22.297 1.00 74.19 86 MET A N 1
ATOM 647 C CA . MET A 1 86 ? -19.296 10.689 22.800 1.00 74.19 86 MET A CA 1
ATOM 648 C C . MET A 1 86 ? -19.529 9.238 23.233 1.00 74.19 86 MET A C 1
ATOM 650 O O . MET A 1 86 ? -20.674 8.803 23.295 1.00 74.19 86 MET A O 1
ATOM 654 N N . LYS A 1 87 ? -18.482 8.509 23.632 1.00 69.31 87 LYS A N 1
ATOM 655 C CA . LYS A 1 87 ? -18.535 7.075 23.985 1.00 69.31 87 LYS A CA 1
ATOM 656 C C . LYS A 1 87 ? -19.609 6.672 25.012 1.00 69.31 87 LYS A C 1
ATOM 658 O O . LYS A 1 87 ? -19.997 5.510 25.073 1.00 69.31 87 LYS A O 1
ATOM 663 N N . ASN A 1 88 ? -20.080 7.613 25.836 1.00 70.75 88 ASN A N 1
ATOM 664 C CA . ASN A 1 88 ? -21.114 7.380 26.855 1.00 70.75 88 ASN A CA 1
ATOM 665 C C . ASN A 1 88 ? -22.544 7.713 26.393 1.00 70.75 88 ASN A C 1
ATOM 667 O O . ASN A 1 88 ? -23.487 7.571 27.170 1.00 70.75 88 ASN A O 1
ATOM 671 N N . ILE A 1 89 ? -22.723 8.179 25.160 1.00 72.00 89 ILE A N 1
ATOM 672 C CA . ILE A 1 89 ? -24.037 8.445 24.581 1.00 72.00 89 ILE A CA 1
ATOM 673 C C . ILE A 1 89 ? -24.491 7.177 23.863 1.00 72.00 89 ILE A C 1
ATOM 675 O O . I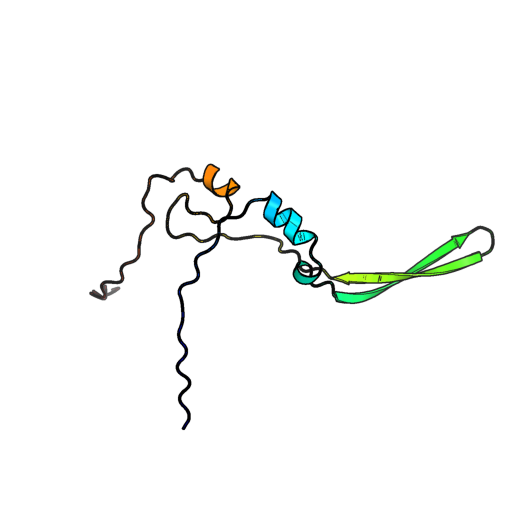LE A 1 89 ? -23.784 6.660 23.005 1.00 72.00 89 ILE A O 1
ATOM 679 N N . GLN A 1 90 ? -25.672 6.661 24.200 1.00 68.31 90 GLN A N 1
ATOM 680 C CA . GLN A 1 90 ? -26.271 5.577 23.424 1.00 68.31 90 GLN A CA 1
ATOM 681 C C . GLN A 1 90 ? -26.686 6.126 22.060 1.00 68.31 90 GLN A C 1
ATOM 683 O O . GLN A 1 90 ? -27.460 7.081 21.972 1.00 68.31 90 GLN A O 1
ATOM 688 N N . GLY A 1 91 ? -26.142 5.543 20.995 1.00 61.84 91 GLY A N 1
ATOM 689 C CA . GLY A 1 91 ? -26.527 5.921 19.647 1.00 61.84 91 GLY A CA 1
ATOM 690 C C . GLY A 1 91 ? -27.962 5.489 19.366 1.00 61.84 91 GLY A C 1
ATOM 691 O O . GLY A 1 91 ? -28.434 4.453 19.839 1.00 61.84 91 GLY A O 1
ATOM 692 N N . GLY A 1 92 ? -28.696 6.354 18.672 1.00 58.66 92 GLY A N 1
ATOM 693 C CA . GLY A 1 92 ? -30.134 6.212 18.498 1.00 58.66 92 GLY A CA 1
ATOM 694 C C . GLY A 1 92 ? -30.489 4.971 1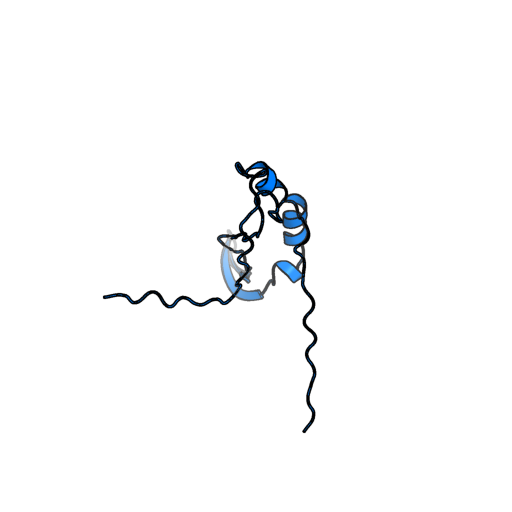7.688 1.00 58.66 92 GLY A C 1
ATOM 695 O O . GLY A 1 92 ? -30.328 4.944 16.471 1.00 58.66 92 GLY A O 1
ATOM 696 N N . HIS A 1 93 ? -31.058 3.966 18.349 1.00 58.31 93 HIS A N 1
ATOM 697 C CA . HIS A 1 93 ? -31.818 2.928 17.671 1.00 58.31 93 HIS A CA 1
ATOM 698 C C . HIS A 1 93 ? -33.100 3.568 17.118 1.00 58.31 93 HIS A C 1
ATOM 700 O O . HIS A 1 93 ? -34.027 3.880 17.870 1.00 58.31 93 HIS A O 1
ATOM 706 N N . LEU A 1 94 ? -33.158 3.785 15.799 1.00 54.78 94 LEU A N 1
ATOM 707 C CA . LEU A 1 94 ? -34.401 4.096 15.089 1.00 54.78 94 LEU A CA 1
ATOM 708 C C . LEU A 1 94 ? -35.333 2.880 15.192 1.00 54.78 94 LEU A C 1
ATOM 710 O O . LEU A 1 94 ? -35.439 2.070 14.275 1.00 54.78 94 LEU A O 1
ATOM 714 N N . THR A 1 95 ? -36.024 2.740 16.325 1.00 51.59 95 THR A N 1
ATOM 715 C CA . THR A 1 95 ? -37.229 1.915 16.382 1.00 51.59 95 THR A CA 1
ATOM 716 C C . THR A 1 95 ? -38.264 2.608 15.510 1.00 51.59 95 THR A C 1
ATOM 718 O O . THR A 1 95 ? -38.885 3.594 15.905 1.00 51.59 95 THR A O 1
ATOM 721 N N . THR A 1 96 ? -38.467 2.129 14.285 1.00 52.06 96 THR A N 1
ATOM 722 C CA . THR A 1 96 ? -39.652 2.521 13.524 1.00 52.06 96 THR A CA 1
ATOM 723 C C . THR A 1 96 ? -40.849 1.822 14.166 1.00 52.06 96 THR A C 1
ATOM 725 O O . THR A 1 96 ? -41.346 0.815 13.667 1.00 52.06 96 THR A O 1
ATOM 728 N N . ASN A 1 97 ? -41.319 2.318 15.309 1.00 48.25 97 ASN A N 1
ATOM 729 C CA . ASN A 1 97 ? -42.684 2.026 15.706 1.00 48.25 97 ASN A CA 1
ATOM 730 C C . ASN A 1 97 ? -43.550 2.873 14.774 1.00 48.25 97 ASN A C 1
ATOM 732 O O . ASN A 1 97 ? -43.686 4.084 14.946 1.00 48.25 97 ASN A O 1
ATOM 736 N N . SER A 1 98 ? -44.021 2.256 13.694 1.00 51.44 98 SER A N 1
ATOM 737 C CA . SER A 1 98 ? -44.830 2.868 12.650 1.00 51.44 98 SER A CA 1
ATOM 738 C C . SER A 1 98 ? -46.206 3.277 13.186 1.00 51.44 98 SER A C 1
ATOM 740 O O . SER A 1 98 ? -47.241 2.758 12.790 1.00 51.44 98 SER A O 1
ATOM 742 N N . LYS A 1 99 ? -46.253 4.308 14.030 1.00 48.66 99 LYS A N 1
ATOM 743 C CA . LYS A 1 99 ? -47.359 5.263 13.997 1.00 48.66 99 LYS A CA 1
ATOM 744 C C . LYS A 1 99 ? -46.908 6.435 13.146 1.00 48.66 99 LYS A C 1
ATOM 746 O O . LYS A 1 99 ? -46.503 7.477 13.646 1.00 48.66 99 LYS A O 1
ATOM 751 N N . SER A 1 100 ? -46.979 6.220 11.833 1.00 46.97 100 SER A N 1
ATOM 752 C CA . SER A 1 100 ? -46.935 7.282 10.834 1.00 46.97 100 SER A CA 1
ATOM 753 C C . SER A 1 100 ? -48.042 8.292 11.152 1.00 46.97 100 SER A C 1
ATOM 755 O O . SER A 1 100 ? -49.192 8.132 10.746 1.00 46.97 100 SER A O 1
ATOM 757 N N . LYS A 1 101 ? -47.720 9.336 11.923 1.00 45.81 101 LYS A N 1
ATOM 758 C CA . LYS A 1 101 ? -48.429 10.604 11.798 1.00 45.81 101 LYS A CA 1
ATOM 759 C C . LYS A 1 101 ? -47.805 11.314 10.611 1.00 45.81 101 LYS A C 1
ATOM 761 O O . LYS A 1 101 ? -46.762 11.947 10.721 1.00 45.81 101 LYS A O 1
ATOM 766 N N . ARG A 1 102 ? -48.471 11.166 9.469 1.00 47.84 102 ARG A N 1
ATOM 767 C CA . ARG A 1 102 ? -48.305 12.008 8.289 1.00 47.84 102 ARG A CA 1
ATOM 768 C C . ARG A 1 102 ? -48.501 13.463 8.727 1.00 47.84 102 ARG A C 1
ATOM 770 O O . ARG A 1 102 ? -49.630 13.887 8.957 1.00 47.84 102 ARG A O 1
ATOM 777 N N . ALA A 1 103 ? -47.406 14.191 8.925 1.00 50.03 103 ALA A N 1
ATOM 778 C CA . ALA A 1 103 ? -47.454 15.633 9.094 1.00 50.03 103 ALA A CA 1
ATOM 779 C C . ALA A 1 103 ? -47.778 16.235 7.724 1.00 50.03 103 ALA A C 1
ATOM 781 O O . ALA A 1 103 ? -47.054 16.025 6.753 1.00 50.03 103 ALA A O 1
ATOM 782 N N . ASN A 1 104 ? -48.931 16.888 7.649 1.00 50.06 104 ASN A N 1
ATOM 783 C CA . ASN A 1 104 ? -49.367 17.665 6.504 1.00 50.06 104 ASN A CA 1
ATOM 784 C C . ASN A 1 104 ? -48.458 18.895 6.372 1.00 50.06 104 ASN A C 1
ATOM 786 O O . ASN A 1 104 ? -48.401 19.704 7.298 1.00 50.06 104 ASN A O 1
ATOM 790 N N . SER A 1 105 ? -47.755 19.019 5.250 1.00 48.47 105 SER A N 1
ATOM 791 C CA . SER A 1 105 ? -47.115 20.266 4.834 1.00 48.47 105 SER A CA 1
ATOM 792 C C . SER A 1 105 ? -48.180 21.103 4.132 1.00 48.47 105 SER A C 1
ATOM 794 O O . SER A 1 105 ? -48.685 20.687 3.089 1.00 48.47 105 SER A O 1
ATOM 796 N N . GLY A 1 106 ? -48.569 22.212 4.765 1.00 39.56 106 GLY A 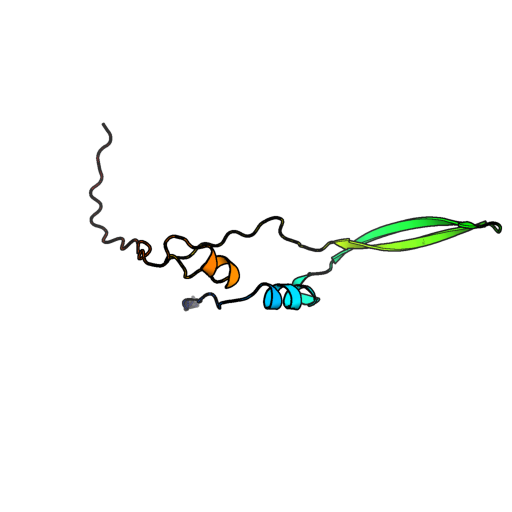N 1
ATOM 797 C CA . GLY A 1 106 ? -49.329 23.279 4.111 1.00 39.56 106 GLY A CA 1
ATOM 798 C C . GLY A 1 106 ? -48.484 24.050 3.109 1.00 39.56 106 GLY A C 1
ATOM 799 O O . GLY A 1 106 ? -47.241 23.890 3.140 1.00 39.56 106 GLY A O 1
#